Protein AF-A0A9N9DN50-F1 (afdb_monomer)

Foldseek 3Di:
DPPPPDDDPVRVVVVVVLLVVLQVLLLVLLEDEPPHDPVRSLVVCVVVLVVCVVVVNAHPADNFKRFRAHPPLDQDPLPGADGHGDPQQWIQTSVVRDIAHQDPQFFDWDQDPVSRGTHGHDDVVSRVVGD

Mean predicted aligned error: 9.71 Å

Organism: NCBI:txid1213867

Sequence (131 aa):
SYIYNYYGINDYQRFFDELFETERQYDTLSVIRSNETSQQWVIRIRVPLQELISKKKRNVYHVHCLFGVFENSKLVNHDYYRPRIHKANVVICLDCTKLIHVDNVKPTKTFHNARSRYVEIIKPEDLIQKH

pLDDT: mean 72.38, std 14.7, range [27.81, 93.25]

Structure (mmCIF, N/CA/C/O backbone):
data_AF-A0A9N9DN50-F1
#
_entry.id   AF-A0A9N9DN50-F1
#
loop_
_atom_site.group_PDB
_atom_site.id
_atom_site.type_symbol
_atom_site.label_atom_id
_atom_site.label_alt_id
_atom_site.label_comp_id
_atom_site.label_asym_id
_atom_site.label_entity_id
_atom_site.label_seq_id
_atom_site.pdbx_PDB_ins_code
_atom_site.Cartn_x
_atom_site.Cartn_y
_atom_site.Cartn_z
_atom_site.occupancy
_atom_site.B_iso_or_equiv
_atom_site.auth_seq_id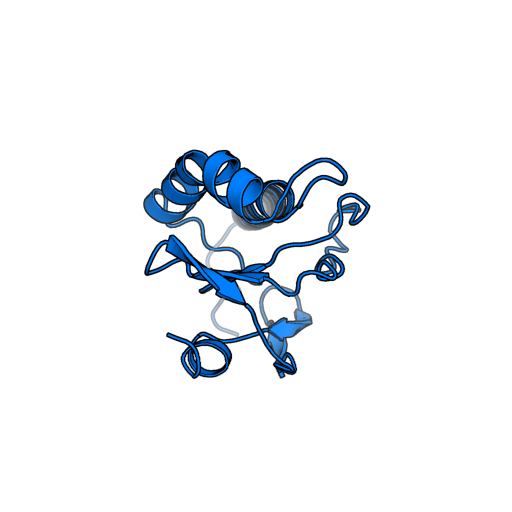
_atom_site.auth_comp_id
_atom_site.auth_asym_id
_atom_site.auth_atom_id
_atom_site.pdbx_PDB_model_num
ATOM 1 N N . SER A 1 1 ? 22.687 -13.551 -17.361 1.00 41.00 1 SER A N 1
ATOM 2 C CA . SER A 1 1 ? 22.258 -12.262 -16.781 1.00 41.00 1 SER A CA 1
ATOM 3 C C . SER A 1 1 ? 21.826 -11.311 -17.890 1.00 41.00 1 SER A C 1
ATOM 5 O O . SER A 1 1 ? 22.669 -10.659 -18.481 1.00 41.00 1 SER A O 1
ATOM 7 N N . TYR A 1 2 ? 20.535 -11.293 -18.243 1.00 27.81 2 TYR A N 1
ATOM 8 C CA . TYR A 1 2 ? 20.028 -10.668 -19.485 1.00 27.81 2 TYR A CA 1
ATOM 9 C C . TYR A 1 2 ? 19.774 -9.148 -19.384 1.00 27.81 2 TYR A C 1
ATOM 11 O O . TYR A 1 2 ? 19.467 -8.502 -20.375 1.00 27.81 2 TYR A O 1
ATOM 19 N N . ILE A 1 3 ? 19.923 -8.557 -18.194 1.00 36.47 3 ILE A N 1
ATOM 20 C CA . ILE A 1 3 ? 19.589 -7.142 -17.935 1.00 36.47 3 ILE A CA 1
ATOM 21 C C . ILE A 1 3 ? 20.826 -6.222 -17.994 1.00 36.47 3 ILE A C 1
ATOM 23 O O . ILE A 1 3 ? 20.685 -5.009 -17.934 1.00 36.47 3 ILE A O 1
ATOM 27 N N . TYR A 1 4 ? 22.038 -6.765 -18.153 1.00 39.50 4 TYR A N 1
ATOM 28 C CA . TYR A 1 4 ? 23.289 -6.000 -18.009 1.00 39.50 4 TYR A CA 1
ATOM 29 C C . TYR A 1 4 ? 23.776 -5.247 -19.262 1.00 39.50 4 TYR A C 1
ATOM 31 O O . TYR A 1 4 ? 24.739 -4.499 -19.154 1.00 39.50 4 TYR A O 1
ATOM 39 N N . ASN A 1 5 ? 23.152 -5.419 -20.435 1.00 34.81 5 ASN A N 1
ATOM 40 C CA . ASN A 1 5 ? 23.782 -5.035 -21.712 1.00 34.81 5 ASN A CA 1
ATOM 41 C C . ASN A 1 5 ? 23.134 -3.874 -22.491 1.00 34.81 5 ASN A C 1
ATOM 43 O O . ASN A 1 5 ? 23.525 -3.663 -23.633 1.00 34.81 5 ASN A O 1
ATOM 47 N N . TYR A 1 6 ? 22.174 -3.122 -21.936 1.00 38.22 6 TYR A N 1
ATOM 48 C CA . TYR A 1 6 ? 21.425 -2.137 -22.746 1.00 38.22 6 TYR A CA 1
ATOM 49 C C . TYR A 1 6 ? 21.245 -0.725 -22.178 1.00 38.22 6 TYR A C 1
ATOM 51 O O . TYR A 1 6 ? 20.626 0.095 -22.848 1.00 38.22 6 TYR A O 1
ATOM 59 N N . TYR A 1 7 ? 21.802 -0.390 -21.013 1.00 42.06 7 TYR A N 1
ATOM 60 C CA . TYR A 1 7 ? 21.646 0.957 -20.457 1.00 42.06 7 TYR A CA 1
ATOM 61 C C . TYR A 1 7 ? 22.999 1.564 -20.077 1.00 42.06 7 TYR A C 1
ATOM 63 O O . TYR A 1 7 ? 23.838 0.920 -19.452 1.00 42.06 7 TYR A O 1
ATOM 71 N N . GLY A 1 8 ? 23.246 2.809 -20.491 1.00 47.38 8 GLY A N 1
ATOM 72 C CA . GLY A 1 8 ? 24.410 3.559 -20.023 1.00 47.38 8 GLY A CA 1
ATOM 73 C C . GLY A 1 8 ? 24.309 3.799 -18.515 1.00 47.38 8 GLY A C 1
ATOM 74 O O . GLY A 1 8 ? 23.212 3.834 -17.960 1.00 47.38 8 GLY A O 1
ATOM 75 N N . ILE A 1 9 ? 25.443 3.996 -17.838 1.00 53.09 9 ILE A N 1
ATOM 76 C CA . ILE A 1 9 ? 25.515 4.256 -16.383 1.00 53.09 9 ILE A CA 1
ATOM 77 C C . ILE A 1 9 ? 24.512 5.350 -15.942 1.00 53.09 9 ILE A C 1
ATOM 79 O O . ILE A 1 9 ? 23.846 5.201 -14.919 1.00 53.09 9 ILE A O 1
ATOM 83 N N . ASN A 1 10 ? 24.319 6.389 -16.765 1.00 57.41 10 ASN A N 1
ATOM 84 C CA . ASN A 1 10 ? 23.361 7.476 -16.516 1.00 57.41 10 ASN A CA 1
ATOM 85 C C . ASN A 1 10 ? 21.883 7.050 -16.586 1.00 57.41 10 ASN A C 1
ATOM 87 O O . ASN A 1 10 ? 21.057 7.594 -15.856 1.00 57.41 10 ASN A O 1
ATOM 91 N N . ASP A 1 11 ? 21.530 6.082 -17.434 1.00 62.31 11 ASP A N 1
ATOM 92 C CA . ASP A 1 11 ? 20.151 5.594 -17.533 1.00 62.31 11 ASP A CA 1
ATOM 93 C C . ASP A 1 11 ? 19.792 4.678 -16.360 1.00 62.31 11 ASP A C 1
ATOM 95 O O . ASP A 1 11 ? 18.662 4.724 -15.873 1.00 62.31 11 ASP A O 1
ATOM 99 N N . TYR A 1 12 ? 20.755 3.897 -15.859 1.00 65.00 12 TYR A N 1
ATOM 100 C CA . TYR A 1 12 ? 20.565 3.103 -14.644 1.00 65.00 12 TYR A CA 1
ATOM 101 C C . TYR A 1 12 ? 20.382 3.988 -13.416 1.00 65.00 12 TYR A C 1
ATOM 103 O O . TYR A 1 12 ? 19.477 3.742 -12.623 1.00 65.00 12 TYR A O 1
ATOM 111 N N . GLN A 1 13 ? 21.202 5.029 -13.266 1.00 69.38 13 GLN A N 1
ATOM 112 C CA . GLN A 1 13 ? 21.075 5.940 -12.133 1.00 69.38 13 GLN A CA 1
ATOM 113 C C . GLN A 1 13 ? 19.722 6.658 -12.148 1.00 69.38 13 GLN A C 1
ATOM 115 O O . GLN A 1 13 ? 19.000 6.606 -11.157 1.00 69.38 13 GLN A O 1
ATOM 120 N N . ARG A 1 14 ? 19.302 7.182 -13.310 1.00 73.50 14 ARG A N 1
ATOM 121 C CA . ARG A 1 14 ? 17.972 7.788 -13.480 1.00 73.50 14 ARG A CA 1
ATOM 122 C C . ARG A 1 14 ? 16.835 6.805 -13.182 1.00 73.50 14 ARG A C 1
ATOM 124 O O . ARG A 1 14 ? 15.841 7.194 -12.576 1.00 73.50 14 ARG A O 1
ATOM 131 N N . PHE A 1 15 ? 16.971 5.542 -13.592 1.00 74.38 15 PHE A N 1
ATOM 132 C CA . P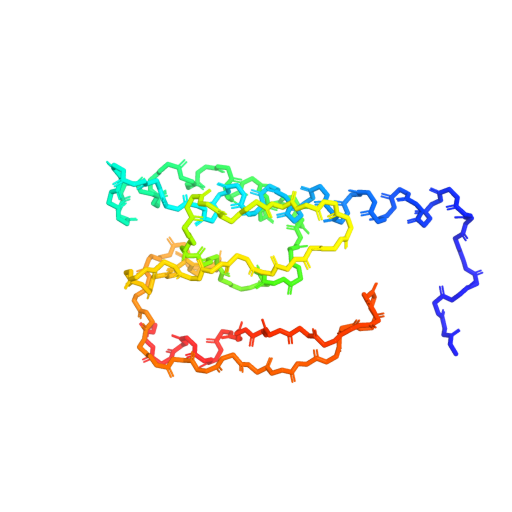HE A 1 15 ? 15.995 4.497 -13.277 1.00 74.38 15 PHE A CA 1
ATOM 133 C C . PHE A 1 15 ? 15.864 4.276 -11.765 1.00 74.38 15 PHE A C 1
ATOM 135 O O . PHE A 1 15 ? 14.749 4.214 -11.247 1.00 74.38 15 PHE A O 1
ATOM 142 N N . PHE A 1 16 ? 16.986 4.178 -11.046 1.00 73.31 16 PHE A N 1
ATOM 143 C CA . PHE A 1 16 ? 16.965 4.028 -9.593 1.00 73.31 16 PHE A CA 1
ATOM 144 C C . PHE A 1 16 ? 16.408 5.274 -8.902 1.00 73.31 16 PHE A C 1
ATOM 146 O O . PHE A 1 16 ? 15.565 5.130 -8.020 1.00 73.31 16 PHE A O 1
ATOM 153 N N . ASP A 1 17 ? 16.797 6.473 -9.328 1.00 78.19 17 ASP A N 1
ATOM 154 C CA . ASP A 1 17 ? 16.280 7.726 -8.770 1.00 78.19 17 ASP A CA 1
ATOM 155 C C . ASP A 1 17 ? 14.753 7.813 -8.912 1.00 78.19 17 ASP A C 1
ATOM 157 O O . ASP A 1 17 ? 14.048 8.105 -7.945 1.00 78.19 17 ASP A O 1
ATOM 161 N N . GLU A 1 18 ? 14.212 7.477 -10.089 1.00 79.62 18 GLU A N 1
ATOM 162 C CA . GLU A 1 18 ? 12.765 7.458 -10.313 1.00 79.62 18 GLU A CA 1
ATOM 163 C C . GLU A 1 18 ? 12.052 6.371 -9.489 1.00 79.62 18 GLU A C 1
ATOM 165 O O . GLU A 1 18 ? 10.955 6.605 -8.962 1.00 79.62 18 GLU A O 1
ATOM 170 N N . LEU A 1 19 ? 12.672 5.195 -9.344 1.00 77.00 19 LEU A N 1
ATOM 171 C CA . LEU A 1 19 ? 12.176 4.115 -8.492 1.00 77.00 19 LEU A CA 1
ATOM 172 C C . LEU A 1 19 ? 12.082 4.578 -7.028 1.00 77.00 19 LEU A C 1
ATOM 174 O O . LEU A 1 19 ? 11.029 4.431 -6.408 1.00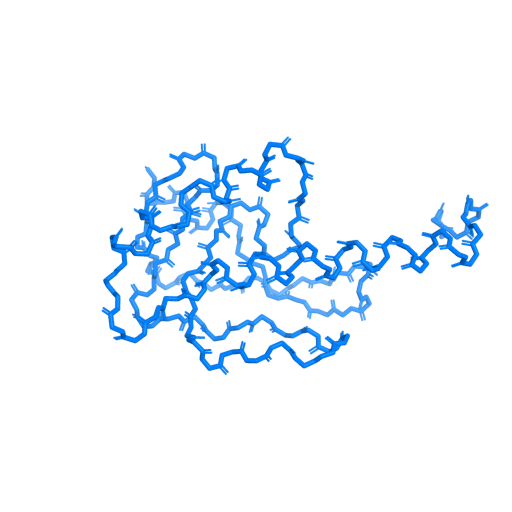 77.00 19 LEU A O 1
ATOM 178 N N . PHE A 1 20 ? 13.156 5.148 -6.475 1.00 76.19 20 PHE A N 1
ATOM 179 C CA . PHE A 1 20 ? 13.200 5.600 -5.080 1.00 76.19 20 PHE A CA 1
ATOM 180 C C . PHE A 1 20 ? 12.272 6.786 -4.820 1.00 76.19 20 PHE A C 1
ATOM 182 O O . PHE A 1 20 ? 11.631 6.839 -3.770 1.00 76.19 20 PHE A O 1
ATOM 189 N N . GLU A 1 21 ? 12.148 7.712 -5.769 1.00 81.94 21 GLU A N 1
ATOM 190 C CA . GLU A 1 21 ? 11.215 8.832 -5.651 1.00 81.94 21 GLU A CA 1
ATOM 191 C C . GLU A 1 21 ? 9.759 8.349 -5.665 1.00 81.94 21 GLU A C 1
ATOM 193 O O . GLU A 1 21 ? 8.946 8.778 -4.844 1.00 81.94 21 GLU A O 1
ATOM 198 N N . THR A 1 22 ? 9.434 7.380 -6.525 1.00 81.44 22 THR A N 1
ATOM 199 C CA . THR A 1 22 ? 8.113 6.737 -6.520 1.00 81.44 22 THR A CA 1
ATOM 200 C C . THR A 1 22 ? 7.839 6.069 -5.176 1.00 81.44 22 THR A C 1
ATOM 202 O O . THR A 1 22 ? 6.771 6.258 -4.594 1.00 81.44 22 THR A O 1
ATOM 205 N N . GLU A 1 23 ? 8.797 5.314 -4.637 1.00 79.00 23 GLU A N 1
ATOM 206 C CA . GLU A 1 23 ? 8.624 4.683 -3.329 1.00 79.00 23 GLU A CA 1
ATOM 207 C C . GLU A 1 23 ? 8.402 5.697 -2.208 1.00 79.00 23 GLU A C 1
ATOM 209 O O . GLU A 1 23 ? 7.503 5.510 -1.390 1.00 79.00 23 GLU A O 1
ATOM 214 N N . ARG A 1 24 ? 9.146 6.808 -2.215 1.00 79.94 24 ARG A N 1
ATOM 215 C CA . ARG A 1 24 ? 8.998 7.894 -1.241 1.00 79.94 24 ARG A CA 1
ATOM 216 C C . ARG A 1 24 ? 7.607 8.528 -1.283 1.00 79.94 24 ARG A C 1
ATOM 218 O O . ARG A 1 24 ? 7.054 8.864 -0.232 1.00 79.94 24 ARG A O 1
ATOM 225 N N . GLN A 1 25 ? 7.027 8.678 -2.471 1.00 86.06 25 GLN A N 1
ATOM 226 C CA . GLN A 1 25 ? 5.670 9.201 -2.633 1.00 86.06 25 GLN A CA 1
ATOM 227 C C . GLN A 1 25 ? 4.642 8.254 -2.011 1.00 86.06 25 GLN A C 1
ATOM 229 O O . GLN A 1 25 ? 3.818 8.685 -1.207 1.00 86.06 25 GLN A O 1
ATOM 234 N N . TYR A 1 26 ? 4.739 6.957 -2.303 1.00 84.69 26 TYR A N 1
ATOM 235 C CA . TYR A 1 26 ? 3.878 5.951 -1.679 1.00 84.69 26 TYR A CA 1
ATOM 236 C C . TYR A 1 26 ? 4.046 5.902 -0.158 1.00 84.69 26 TYR A C 1
ATOM 238 O O . TYR A 1 26 ? 3.042 5.881 0.546 1.00 84.69 26 TYR A O 1
ATOM 246 N N . ASP A 1 27 ? 5.271 5.963 0.361 1.00 80.94 27 ASP A N 1
ATOM 247 C CA . ASP A 1 27 ? 5.520 5.979 1.806 1.00 80.94 27 ASP A CA 1
ATOM 248 C C . ASP A 1 27 ? 4.889 7.204 2.470 1.00 80.94 27 ASP A C 1
ATOM 250 O O . ASP A 1 27 ? 4.229 7.091 3.502 1.00 80.94 27 ASP A O 1
ATOM 254 N N . THR A 1 28 ? 5.001 8.370 1.839 1.00 85.44 28 THR A N 1
ATOM 255 C CA . THR A 1 28 ? 4.378 9.605 2.335 1.00 85.44 28 THR A CA 1
ATOM 256 C C . THR A 1 28 ? 2.854 9.473 2.410 1.00 85.44 28 THR A C 1
ATOM 258 O O . THR A 1 28 ? 2.227 9.935 3.368 1.00 85.44 28 THR A O 1
ATOM 261 N N . LEU A 1 29 ? 2.244 8.815 1.421 1.00 89.25 29 LEU A N 1
ATOM 262 C CA . LEU A 1 29 ? 0.810 8.523 1.424 1.00 89.25 29 LEU A CA 1
ATOM 263 C C . LEU A 1 29 ? 0.443 7.414 2.415 1.00 89.25 29 LEU A C 1
ATOM 265 O O . LEU A 1 29 ? -0.655 7.426 2.960 1.00 89.25 29 LEU A O 1
ATOM 269 N N . SER A 1 30 ? 1.342 6.472 2.683 1.00 86.62 30 SER A N 1
ATOM 270 C CA . SER A 1 30 ? 1.111 5.354 3.601 1.00 86.62 30 SER A CA 1
ATOM 271 C C . SER A 1 30 ? 0.981 5.802 5.064 1.00 86.62 30 SER A C 1
ATOM 273 O O . SER A 1 30 ? 0.335 5.128 5.866 1.00 86.62 30 SER A O 1
ATOM 275 N N . VAL A 1 31 ? 1.558 6.953 5.427 1.00 88.50 31 VAL A N 1
ATOM 276 C CA . VAL A 1 31 ? 1.552 7.465 6.804 1.00 88.50 31 VAL A CA 1
ATOM 277 C C . VAL A 1 31 ? 0.142 7.844 7.244 1.00 88.50 31 VAL A C 1
ATOM 279 O O . VAL A 1 31 ? -0.454 8.772 6.693 1.00 88.50 31 VAL A O 1
ATOM 282 N N .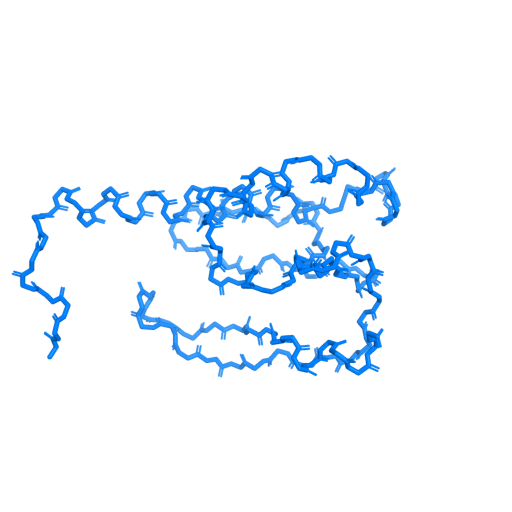 ILE A 1 32 ? -0.348 7.193 8.300 1.00 88.12 32 ILE A N 1
ATOM 283 C CA . ILE A 1 32 ? -1.518 7.636 9.063 1.00 88.12 32 ILE A CA 1
ATOM 284 C C . ILE A 1 32 ? -1.015 8.583 10.150 1.00 88.12 32 ILE A C 1
ATOM 286 O O . ILE A 1 32 ? -0.201 8.196 10.994 1.00 88.12 32 ILE A O 1
ATOM 290 N N . ARG A 1 33 ? -1.478 9.834 10.116 1.00 88.81 33 ARG A N 1
ATOM 291 C CA . ARG A 1 33 ? -1.065 10.844 11.097 1.00 88.81 33 ARG A CA 1
ATOM 292 C C . ARG A 1 33 ? -1.640 10.516 12.468 1.00 88.81 33 ARG A C 1
ATOM 294 O O . ARG A 1 33 ? -2.746 9.993 12.581 1.00 88.81 33 ARG A O 1
ATOM 301 N N . SER A 1 34 ? -0.907 10.873 13.516 1.00 84.94 34 SER A N 1
ATOM 302 C CA . SER A 1 34 ? -1.315 10.618 14.907 1.00 84.94 34 SER A CA 1
ATOM 303 C C . SER A 1 34 ? -2.682 11.215 15.287 1.00 84.94 34 SER A C 1
ATOM 305 O O . SER A 1 34 ? -3.369 10.669 16.149 1.00 84.94 34 SER A O 1
ATOM 307 N N . ASN A 1 35 ? -3.094 12.299 14.625 1.00 88.06 35 ASN A N 1
ATOM 308 C CA . ASN A 1 35 ? -4.367 12.995 14.820 1.00 88.06 35 ASN A CA 1
ATOM 309 C C . ASN A 1 35 ? -5.441 12.658 13.765 1.00 88.06 35 ASN A C 1
ATOM 311 O O . ASN A 1 35 ? -6.461 13.342 13.697 1.00 88.06 35 ASN A O 1
ATOM 315 N N . GLU A 1 36 ? -5.217 11.644 12.928 1.00 88.62 36 GLU A N 1
ATOM 316 C CA . GLU A 1 36 ? -6.083 11.287 11.804 1.00 88.62 36 GLU A CA 1
ATOM 317 C C . GLU A 1 36 ? -6.664 9.876 11.988 1.00 88.62 36 GLU A C 1
ATOM 319 O O . GLU A 1 36 ? -5.972 8.931 12.367 1.00 88.62 36 GLU A O 1
ATOM 324 N N . THR A 1 37 ? -7.957 9.708 11.705 1.00 90.50 37 THR A N 1
ATOM 325 C CA . THR A 1 37 ? -8.591 8.379 11.649 1.00 90.50 37 THR A CA 1
ATOM 326 C C . THR A 1 37 ? -8.271 7.671 10.330 1.00 90.50 37 THR A C 1
ATOM 328 O O . THR A 1 37 ? -7.993 8.311 9.319 1.00 90.50 37 THR A O 1
ATOM 331 N N . SER A 1 38 ? -8.395 6.341 10.276 1.00 88.75 38 SER A N 1
ATOM 332 C CA . SER A 1 38 ? -8.174 5.588 9.028 1.00 88.75 38 SER A CA 1
ATOM 333 C C . SER A 1 38 ? -9.085 6.035 7.876 1.00 88.75 38 SER A C 1
ATOM 335 O O . SER A 1 38 ? -8.669 5.992 6.725 1.00 88.75 38 SER A O 1
ATOM 337 N N . GLN A 1 39 ? -10.301 6.507 8.170 1.00 89.75 39 GLN A N 1
ATOM 338 C CA . GLN A 1 39 ? -11.212 7.053 7.157 1.00 89.75 39 GLN A CA 1
ATOM 339 C C . GLN A 1 39 ? -10.738 8.414 6.632 1.00 89.75 39 GLN A C 1
ATOM 341 O O . GLN A 1 39 ? -10.711 8.638 5.423 1.00 89.75 39 GLN A O 1
ATOM 346 N N . GLN A 1 40 ? -10.314 9.314 7.524 1.00 92.06 40 GLN A N 1
ATOM 347 C CA . GLN A 1 40 ? -9.753 10.609 7.126 1.00 92.06 40 GLN A CA 1
ATOM 348 C C . GLN A 1 40 ? -8.475 10.433 6.298 1.00 92.06 40 GLN A C 1
ATOM 350 O O . GLN A 1 40 ? -8.325 11.094 5.273 1.00 92.06 40 GLN A O 1
ATOM 355 N N . TRP A 1 41 ? -7.634 9.463 6.670 1.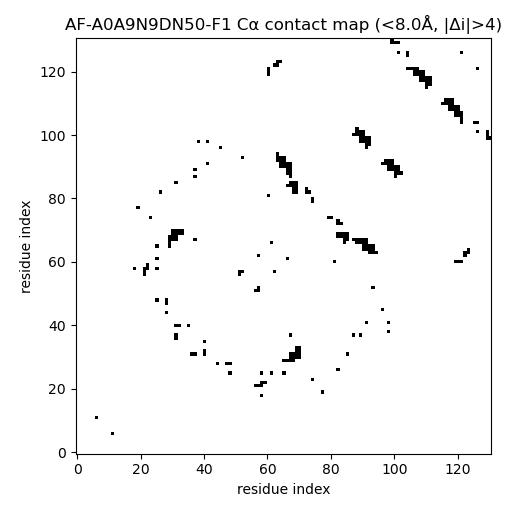00 92.88 41 TRP A N 1
ATOM 356 C CA . TRP A 1 41 ? -6.453 9.074 5.904 1.00 92.88 41 TRP A CA 1
ATOM 357 C C . TRP A 1 41 ? -6.801 8.691 4.465 1.00 92.88 41 TRP A C 1
ATOM 359 O O . TRP A 1 41 ? -6.235 9.260 3.533 1.00 92.88 41 TRP A O 1
ATOM 369 N N . VAL A 1 42 ? -7.779 7.800 4.266 1.00 90.75 42 VAL A N 1
ATOM 370 C CA . VAL A 1 42 ? -8.243 7.391 2.926 1.00 90.75 42 VAL A CA 1
ATOM 371 C C . VAL A 1 42 ? -8.703 8.593 2.110 1.00 90.75 42 VAL A C 1
ATOM 373 O O . VAL A 1 42 ? -8.331 8.725 0.945 1.00 90.75 42 VAL A O 1
ATOM 376 N N . ILE A 1 43 ? -9.490 9.485 2.719 1.00 91.94 43 ILE A N 1
ATOM 377 C CA . ILE A 1 43 ? -9.992 10.694 2.055 1.00 91.94 43 ILE A CA 1
ATOM 378 C C . ILE A 1 43 ? -8.826 11.588 1.624 1.00 91.94 43 ILE A C 1
ATOM 380 O O . ILE A 1 43 ? -8.789 12.019 0.471 1.00 91.94 43 ILE A O 1
ATOM 384 N N . ARG A 1 44 ? -7.850 11.820 2.513 1.00 93.25 44 ARG A N 1
ATOM 385 C CA . ARG A 1 44 ? -6.670 12.651 2.241 1.00 93.25 44 ARG A CA 1
ATOM 386 C C . ARG A 1 44 ? -5.854 12.124 1.067 1.00 93.25 44 ARG A C 1
ATOM 388 O O . ARG A 1 44 ? -5.412 12.907 0.230 1.00 93.25 44 ARG A O 1
ATOM 395 N N . ILE A 1 45 ? -5.621 10.817 1.010 1.00 91.06 45 ILE A N 1
ATOM 396 C CA . ILE A 1 45 ? -4.695 10.241 0.030 1.00 91.06 45 ILE A CA 1
ATOM 397 C C . ILE A 1 45 ? -5.368 9.834 -1.281 1.00 91.06 45 ILE A C 1
ATOM 399 O O . ILE A 1 45 ? -4.672 9.464 -2.222 1.00 91.06 45 ILE A O 1
ATOM 403 N N . ARG A 1 46 ? -6.702 9.898 -1.369 1.00 89.75 46 ARG A N 1
ATOM 404 C CA . ARG A 1 46 ? -7.475 9.396 -2.515 1.00 89.75 46 ARG A CA 1
ATOM 405 C C . ARG A 1 46 ? -6.995 9.952 -3.855 1.00 89.75 46 ARG A C 1
ATOM 407 O O . ARG A 1 46 ? -6.717 9.183 -4.767 1.00 89.75 46 ARG A O 1
ATOM 414 N N . VAL A 1 47 ? -6.912 11.277 -3.970 1.00 89.94 47 VAL A N 1
ATOM 415 C CA . VAL A 1 47 ? -6.492 11.9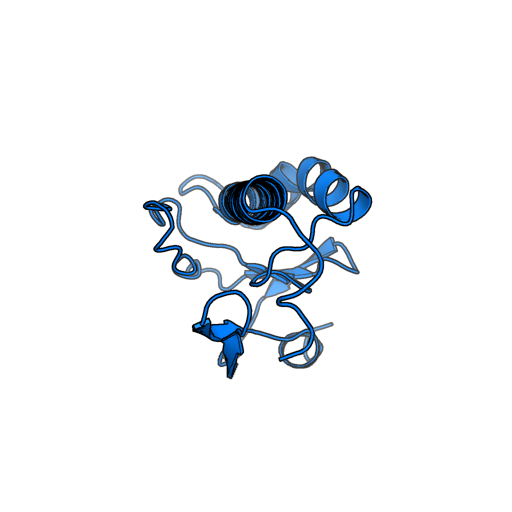64 -5.202 1.00 89.94 47 VAL A CA 1
ATOM 416 C C . VAL A 1 47 ? -5.024 11.672 -5.542 1.00 89.94 47 VAL A C 1
ATOM 418 O O . VAL A 1 47 ? -4.781 11.140 -6.626 1.00 89.94 47 VAL A O 1
ATOM 421 N N . PRO A 1 48 ? -4.043 11.913 -4.648 1.00 91.44 48 PRO A N 1
ATOM 422 C CA . PRO A 1 48 ? -2.641 11.672 -4.988 1.00 91.44 48 PRO A CA 1
ATOM 423 C C . PRO A 1 48 ? -2.339 10.191 -5.259 1.00 91.44 48 PRO A C 1
ATOM 425 O O . PRO A 1 48 ? -1.537 9.883 -6.135 1.00 91.44 48 PRO A O 1
ATOM 428 N N . LEU A 1 49 ? -3.010 9.255 -4.579 1.00 88.69 49 LEU A N 1
ATOM 429 C CA . LEU A 1 49 ? -2.844 7.826 -4.848 1.00 88.69 49 LEU A CA 1
ATOM 430 C C . LEU A 1 49 ? -3.336 7.448 -6.254 1.00 88.69 49 LEU A C 1
ATOM 432 O O . LEU A 1 49 ? -2.659 6.702 -6.960 1.00 88.69 49 LEU A O 1
ATOM 436 N N . GLN A 1 50 ? -4.476 7.991 -6.689 1.00 86.38 50 GLN A N 1
ATOM 437 C CA . GLN A 1 50 ? -5.007 7.779 -8.042 1.00 86.38 50 GLN A CA 1
ATOM 438 C C . GLN A 1 50 ? -4.089 8.365 -9.128 1.00 86.38 50 GLN A C 1
ATOM 440 O O . GLN A 1 50 ? -3.900 7.757 -10.185 1.00 86.38 50 GLN A O 1
ATOM 445 N N . GLU A 1 51 ? -3.441 9.501 -8.868 1.00 89.69 51 GLU A N 1
ATOM 446 C CA . GLU A 1 51 ? -2.435 10.053 -9.782 1.00 89.69 51 GLU A CA 1
ATOM 447 C C . GLU A 1 51 ? -1.217 9.131 -9.945 1.00 89.69 51 GLU A C 1
ATOM 449 O O . GLU A 1 51 ? -0.724 8.956 -11.060 1.00 89.69 51 GLU A O 1
ATOM 454 N N . LEU A 1 52 ? -0.739 8.503 -8.866 1.00 86.44 52 LEU A N 1
ATOM 455 C CA . LEU A 1 52 ? 0.379 7.552 -8.942 1.00 86.44 52 LEU A CA 1
ATOM 456 C C . LEU A 1 52 ? 0.003 6.287 -9.717 1.00 86.44 52 LEU A C 1
ATOM 458 O O . LEU A 1 52 ? 0.752 5.855 -10.600 1.00 86.44 52 LEU A O 1
ATOM 462 N N . ILE A 1 53 ? -1.183 5.739 -9.435 1.00 83.38 53 ILE A N 1
ATOM 463 C CA . ILE A 1 53 ? -1.711 4.554 -10.123 1.00 83.38 53 ILE A CA 1
ATOM 464 C C . ILE A 1 53 ? -1.870 4.837 -11.623 1.00 83.38 53 ILE A C 1
ATOM 466 O O . ILE A 1 53 ? -1.420 4.042 -12.451 1.00 83.38 53 ILE A O 1
ATOM 470 N N . SER A 1 54 ? -2.452 5.984 -11.992 1.00 84.38 54 SER A N 1
ATOM 471 C CA . SER A 1 54 ? -2.686 6.349 -13.399 1.00 84.38 54 SER A CA 1
ATOM 472 C C . SER A 1 54 ? -1.389 6.574 -14.182 1.00 84.38 54 SER A C 1
ATOM 474 O O . SER A 1 54 ? -1.293 6.169 -15.341 1.00 84.38 54 SER A O 1
ATOM 476 N N . LYS A 1 55 ? -0.345 7.109 -13.534 1.00 85.12 55 LYS A N 1
ATOM 477 C CA . LYS A 1 55 ? 1.010 7.227 -14.104 1.00 85.12 55 LYS A CA 1
ATOM 478 C C . LYS A 1 55 ? 1.735 5.880 -14.233 1.00 85.12 55 LYS A C 1
ATOM 480 O O . LYS A 1 55 ? 2.881 5.855 -14.675 1.00 85.12 55 LYS A O 1
ATOM 485 N N . LYS A 1 56 ? 1.100 4.763 -13.846 1.00 76.19 56 LYS A N 1
ATOM 486 C CA . LYS A 1 56 ? 1.685 3.409 -13.794 1.00 76.19 56 LYS A CA 1
ATOM 487 C C . LYS A 1 56 ? 2.976 3.345 -12.967 1.00 76.19 56 LYS A C 1
ATOM 489 O O . LYS A 1 56 ? 3.783 2.433 -13.149 1.00 76.19 56 LYS A O 1
ATOM 494 N N . LYS A 1 57 ? 3.160 4.286 -12.037 1.00 74.56 57 LYS A N 1
ATOM 495 C CA . LYS A 1 57 ? 4.306 4.330 -11.132 1.00 74.56 57 LYS A CA 1
ATOM 496 C C . LYS A 1 57 ? 4.063 3.320 -10.022 1.00 74.56 57 LYS A C 1
ATOM 498 O O . LYS A 1 57 ? 3.331 3.597 -9.085 1.00 74.56 57 LYS A O 1
ATOM 503 N N . ARG A 1 58 ? 4.603 2.110 -10.166 1.00 65.94 58 ARG A N 1
ATOM 504 C CA . ARG A 1 58 ? 4.405 1.023 -9.197 1.00 65.94 58 ARG A CA 1
ATOM 505 C C . ARG A 1 58 ? 5.506 1.040 -8.142 1.00 65.94 58 ARG A C 1
ATOM 507 O O . ARG A 1 58 ? 6.681 1.134 -8.479 1.00 65.94 58 ARG A O 1
ATOM 514 N N . ASN A 1 59 ? 5.123 0.888 -6.879 1.00 68.25 59 ASN A N 1
ATOM 515 C CA . ASN A 1 59 ? 6.052 0.648 -5.777 1.00 68.25 59 ASN A CA 1
ATOM 516 C C . ASN A 1 59 ? 6.225 -0.870 -5.570 1.00 68.25 59 ASN A C 1
ATOM 518 O O . ASN A 1 59 ? 5.251 -1.623 -5.589 1.00 68.25 59 ASN A O 1
ATOM 522 N N . VAL A 1 60 ? 7.468 -1.303 -5.343 1.00 64.06 60 VAL A N 1
ATOM 523 C CA . VAL A 1 60 ? 7.873 -2.695 -5.074 1.00 64.06 60 VAL A CA 1
ATOM 524 C C . VAL A 1 60 ? 7.135 -3.324 -3.880 1.00 64.06 60 VAL A C 1
ATOM 526 O O . VAL A 1 60 ? 6.829 -4.513 -3.892 1.00 64.06 60 VAL A O 1
ATOM 529 N N . TYR A 1 61 ? 6.833 -2.535 -2.851 1.00 61.91 61 TYR A N 1
ATOM 530 C CA . TYR A 1 61 ? 6.194 -2.953 -1.600 1.00 61.91 61 TYR A CA 1
ATOM 531 C C . TYR A 1 61 ? 4.675 -2.762 -1.596 1.00 61.91 61 TYR A C 1
ATOM 533 O O . TYR A 1 61 ? 3.976 -3.396 -0.803 1.00 61.91 61 TYR A O 1
ATOM 541 N N . HIS A 1 62 ? 4.161 -1.914 -2.488 1.00 63.59 62 HIS A N 1
ATOM 542 C CA . HIS A 1 62 ? 2.742 -1.577 -2.608 1.00 63.59 62 HIS A CA 1
ATOM 543 C C . HIS A 1 62 ? 2.216 -1.933 -3.994 1.00 63.59 62 HIS A C 1
ATOM 545 O O . HIS A 1 62 ? 1.558 -1.130 -4.643 1.00 63.59 62 HIS A O 1
ATOM 551 N N . VAL A 1 63 ? 2.522 -3.144 -4.464 1.00 66.44 63 VAL A N 1
ATOM 552 C CA . VAL A 1 63 ? 2.110 -3.590 -5.805 1.00 66.44 63 VAL A CA 1
ATOM 553 C C . VAL A 1 63 ? 0.586 -3.601 -5.936 1.00 66.44 63 VAL A C 1
ATOM 555 O O . VAL A 1 63 ? 0.056 -3.270 -6.991 1.00 66.44 63 VAL A O 1
ATOM 558 N N . HIS A 1 64 ? -0.109 -3.935 -4.849 1.00 70.31 64 HIS A N 1
ATOM 559 C CA . HIS A 1 64 ? -1.553 -4.147 -4.870 1.00 70.31 64 HIS A CA 1
ATOM 560 C C . HIS A 1 64 ? -2.315 -3.460 -3.745 1.00 70.31 64 HIS A C 1
ATOM 562 O O . HIS A 1 64 ? -3.515 -3.223 -3.866 1.00 70.31 64 HIS A O 1
ATOM 568 N N . CYS A 1 65 ? -1.644 -3.153 -2.636 1.00 78.50 65 CYS A N 1
ATOM 569 C CA . CYS A 1 65 ? -2.257 -2.505 -1.487 1.00 78.50 65 CYS A CA 1
ATOM 570 C C . CYS A 1 65 ? -1.286 -1.517 -0.839 1.00 78.50 65 CYS A C 1
ATOM 572 O O . CYS A 1 65 ? -0.099 -1.812 -0.661 1.00 78.50 65 CYS A O 1
ATOM 574 N N . LEU A 1 66 ? -1.808 -0.360 -0.442 1.00 85.31 66 LEU A N 1
ATOM 575 C CA . LEU A 1 66 ? -1.098 0.625 0.363 1.00 85.31 66 LEU A CA 1
ATOM 576 C C . LEU A 1 66 ? -1.376 0.367 1.841 1.00 85.31 66 LEU A C 1
ATOM 578 O O . LEU A 1 66 ? -2.529 0.361 2.261 1.00 85.31 66 LEU A O 1
ATOM 582 N N . PHE A 1 67 ? -0.333 0.151 2.635 1.00 80.94 67 PHE A N 1
ATOM 583 C CA . PHE A 1 67 ? -0.486 -0.119 4.065 1.00 80.94 67 PHE A CA 1
ATOM 584 C C . PHE A 1 67 ? -0.539 1.183 4.841 1.00 80.94 67 PHE A C 1
ATOM 586 O O . PHE A 1 67 ? 0.206 2.098 4.528 1.00 80.94 67 PHE A O 1
ATOM 593 N N . GLY A 1 68 ? -1.382 1.254 5.866 1.00 85.25 68 GLY A N 1
ATOM 594 C CA . GLY A 1 68 ? -1.297 2.330 6.843 1.00 85.25 68 GLY A CA 1
ATOM 595 C C . GLY A 1 68 ? -0.072 2.128 7.731 1.00 85.25 68 GLY A C 1
ATOM 596 O O . GLY A 1 68 ? 0.064 1.071 8.351 1.00 85.25 68 GLY A O 1
ATOM 597 N N . VAL A 1 69 ? 0.816 3.116 7.817 1.00 83.88 69 VAL A N 1
ATOM 598 C CA . VAL A 1 69 ? 2.068 3.043 8.593 1.00 83.88 69 VAL A CA 1
ATOM 599 C C . VAL A 1 69 ? 2.161 4.197 9.591 1.00 83.88 69 VAL A C 1
ATOM 601 O O . VAL A 1 69 ? 1.441 5.190 9.479 1.00 83.88 69 VAL A O 1
ATOM 604 N N . PHE A 1 70 ? 3.020 4.058 10.601 1.00 79.06 70 PHE A N 1
ATOM 605 C CA . PHE A 1 70 ? 3.244 5.118 11.589 1.00 79.06 70 PHE A CA 1
ATOM 606 C C . PHE A 1 70 ? 4.063 6.285 11.022 1.00 79.06 70 PHE A C 1
ATOM 608 O O . PHE A 1 70 ? 5.052 6.073 10.335 1.00 79.06 70 PHE A O 1
ATOM 615 N N . GLU A 1 71 ? 3.733 7.509 11.436 1.00 71.94 71 GLU A N 1
ATOM 616 C CA . GLU A 1 71 ? 4.416 8.763 11.064 1.00 71.94 71 GLU A CA 1
ATOM 617 C C . GLU A 1 71 ? 5.937 8.774 11.309 1.00 71.94 71 GLU A C 1
ATOM 619 O O . GLU A 1 71 ? 6.685 9.439 10.599 1.00 71.94 71 GLU A O 1
ATOM 624 N N . ASN A 1 72 ? 6.422 7.968 12.256 1.00 63.97 72 ASN A N 1
ATOM 625 C CA . ASN A 1 72 ? 7.842 7.903 12.612 1.00 63.97 72 ASN A CA 1
ATOM 626 C C . ASN A 1 72 ? 8.682 6.981 11.715 1.00 63.97 72 ASN A C 1
ATOM 628 O O . ASN A 1 72 ? 9.867 6.775 11.992 1.00 63.97 72 ASN A O 1
ATOM 632 N N . SER A 1 73 ? 8.114 6.399 10.660 1.00 58.75 73 SER A N 1
ATOM 633 C CA . SER A 1 73 ? 8.897 5.651 9.681 1.00 58.75 73 SER A CA 1
ATOM 634 C C . SER A 1 73 ? 9.695 6.605 8.792 1.00 58.75 73 SER A C 1
ATOM 636 O O . SER A 1 73 ? 9.244 7.018 7.726 1.00 58.75 73 SER A O 1
ATOM 638 N N . LYS A 1 74 ? 10.886 6.999 9.247 1.00 52.62 74 LYS A N 1
ATOM 639 C CA . LYS A 1 74 ? 11.796 7.809 8.435 1.00 52.62 74 LYS A CA 1
ATOM 640 C C . LYS A 1 74 ? 12.444 6.953 7.351 1.00 52.62 74 LYS A C 1
ATOM 642 O O . LYS A 1 74 ? 13.100 5.957 7.640 1.00 52.62 74 LYS A O 1
ATOM 647 N N . LEU A 1 75 ? 12.296 7.409 6.114 1.00 52.62 75 LEU A N 1
ATOM 648 C CA . LEU A 1 75 ? 13.006 6.920 4.941 1.00 52.62 75 LEU A CA 1
ATOM 649 C C . LEU A 1 75 ? 14.431 7.490 4.985 1.00 52.62 75 LEU A C 1
ATOM 651 O O . LEU A 1 75 ? 14.645 8.660 4.672 1.00 52.62 75 LEU A O 1
ATOM 655 N N . VAL A 1 76 ? 15.397 6.702 5.459 1.00 45.97 76 VAL A N 1
ATOM 656 C CA . VAL A 1 76 ? 16.809 7.109 5.510 1.00 45.97 76 VAL A CA 1
ATOM 657 C C . VAL A 1 76 ? 17.527 6.516 4.293 1.00 45.97 76 VAL A C 1
ATOM 659 O O . VAL A 1 76 ? 17.880 5.343 4.291 1.00 45.97 76 VAL A O 1
ATOM 662 N N . ASN A 1 77 ? 17.765 7.339 3.265 1.00 48.72 77 ASN A N 1
ATOM 663 C CA . ASN A 1 77 ? 18.600 7.026 2.089 1.00 48.72 77 ASN A CA 1
ATOM 664 C C . ASN A 1 77 ? 18.174 5.780 1.267 1.00 48.72 77 ASN A C 1
ATOM 666 O O . ASN A 1 77 ? 17.016 5.365 1.278 1.00 48.72 77 ASN A O 1
ATOM 670 N N . HIS A 1 78 ? 19.128 5.221 0.505 1.00 46.81 78 HIS A N 1
ATOM 671 C CA . HIS A 1 78 ? 19.019 3.990 -0.290 1.00 46.81 78 HIS A CA 1
ATOM 672 C C . HIS A 1 78 ? 18.809 2.723 0.567 1.00 46.81 78 HIS A C 1
ATOM 674 O O . HIS A 1 78 ? 18.407 1.685 0.038 1.00 46.81 78 HIS A O 1
ATOM 680 N N . ASP A 1 79 ? 18.988 2.815 1.891 1.00 51.53 79 ASP A N 1
ATOM 681 C CA . ASP A 1 79 ? 18.655 1.774 2.873 1.00 51.53 79 ASP A CA 1
ATOM 682 C C . ASP A 1 79 ? 17.161 1.805 3.223 1.00 51.53 79 ASP A C 1
ATOM 684 O O . ASP A 1 79 ? 16.739 1.851 4.378 1.00 51.53 79 ASP A O 1
ATOM 688 N N . TYR A 1 80 ? 16.329 1.784 2.184 1.00 54.53 80 TYR A N 1
ATOM 689 C CA . TYR A 1 80 ? 14.879 1.811 2.311 1.00 54.53 80 TYR A CA 1
ATOM 690 C C . TYR A 1 80 ? 14.408 0.553 3.050 1.00 54.53 80 TYR A C 1
ATOM 692 O O . TYR A 1 80 ? 14.548 -0.544 2.523 1.00 54.53 80 TYR A O 1
ATOM 700 N N . TYR A 1 81 ? 13.833 0.657 4.241 1.00 57.88 81 TYR A N 1
ATOM 701 C CA . TYR A 1 81 ? 13.109 -0.451 4.866 1.00 57.88 81 TYR A CA 1
ATOM 702 C C . TYR A 1 81 ? 11.646 -0.071 4.973 1.00 57.88 81 TYR A C 1
ATOM 704 O O . TYR A 1 81 ? 11.322 1.076 5.273 1.00 57.88 81 TYR A O 1
ATOM 712 N N . ARG A 1 82 ? 10.771 -1.051 4.736 1.00 61.72 82 ARG A N 1
ATOM 713 C CA . ARG A 1 82 ? 9.330 -0.855 4.827 1.00 61.72 82 ARG A CA 1
ATOM 714 C C . ARG A 1 82 ? 8.977 -0.274 6.208 1.00 61.72 82 ARG A C 1
ATOM 716 O O . ARG A 1 82 ? 9.347 -0.877 7.221 1.00 61.72 82 ARG A O 1
ATOM 723 N N . PRO A 1 83 ? 8.261 0.859 6.262 1.00 66.25 83 PRO A N 1
ATOM 724 C CA . PRO A 1 83 ? 7.721 1.422 7.491 1.00 66.25 83 PRO A CA 1
ATOM 725 C C . PRO A 1 83 ? 6.975 0.425 8.388 1.00 66.25 83 PRO A C 1
ATOM 727 O O . PRO A 1 83 ? 6.312 -0.497 7.907 1.00 66.25 83 PRO A O 1
ATOM 730 N N . ARG A 1 84 ? 7.016 0.648 9.710 1.00 72.06 84 ARG A N 1
ATOM 731 C CA . ARG A 1 84 ? 6.238 -0.154 10.669 1.00 72.06 84 ARG A CA 1
ATOM 732 C C . ARG A 1 84 ? 4.738 0.046 10.441 1.00 72.06 84 ARG A C 1
ATOM 734 O O . ARG A 1 84 ? 4.255 1.179 10.461 1.00 72.06 84 ARG A O 1
ATOM 741 N N . ILE A 1 85 ? 4.014 -1.063 10.289 1.00 75.06 85 ILE A N 1
ATOM 742 C CA . ILE A 1 85 ? 2.562 -1.080 10.074 1.00 75.06 85 ILE A CA 1
ATOM 743 C C . ILE A 1 85 ? 1.848 -0.441 11.273 1.00 75.06 85 ILE A C 1
ATOM 745 O O . ILE A 1 85 ? 2.178 -0.708 12.430 1.00 75.06 85 ILE A O 1
ATOM 749 N N . HIS A 1 86 ? 0.878 0.425 10.983 1.00 78.88 86 HIS A N 1
ATOM 750 C CA . HIS A 1 86 ? 0.072 1.119 11.977 1.00 78.88 86 HIS A CA 1
ATOM 751 C C . HIS A 1 86 ? -0.802 0.134 12.767 1.00 78.88 86 HIS A C 1
ATOM 753 O O . HIS A 1 86 ? -1.339 -0.819 12.208 1.00 78.88 86 HIS A O 1
ATOM 759 N N . LYS A 1 87 ? -1.038 0.407 14.058 1.00 79.44 87 LYS A N 1
ATOM 760 C CA . LYS A 1 87 ? -1.829 -0.463 14.960 1.00 79.44 87 LYS A CA 1
ATOM 761 C C . LYS A 1 87 ? -3.254 -0.768 14.484 1.00 79.44 87 LYS A C 1
ATOM 763 O O . LYS A 1 87 ? -3.818 -1.780 14.871 1.00 79.44 87 LYS A O 1
ATOM 768 N N . ALA A 1 88 ? -3.837 0.108 13.663 1.00 79.62 88 ALA A N 1
ATOM 769 C CA . ALA A 1 88 ? -5.164 -0.112 13.078 1.00 79.62 88 ALA A CA 1
ATOM 770 C C . ALA A 1 88 ? -5.184 -1.288 12.082 1.00 79.62 88 ALA A C 1
ATOM 772 O O . ALA A 1 88 ? -6.259 -1.770 11.738 1.00 79.62 88 ALA A O 1
ATOM 773 N N . ASN A 1 89 ? -4.000 -1.718 11.625 1.00 82.00 89 ASN A N 1
ATOM 774 C CA . ASN A 1 89 ? -3.780 -2.799 10.675 1.00 82.00 89 ASN A CA 1
ATOM 775 C C . ASN A 1 89 ? -4.693 -2.692 9.447 1.00 82.00 89 ASN A C 1
ATOM 777 O O . ASN A 1 89 ? -5.413 -3.621 9.094 1.00 82.00 89 ASN A O 1
ATOM 781 N N . VAL A 1 90 ? -4.712 -1.507 8.836 1.00 86.00 90 VAL A N 1
ATOM 782 C CA . VAL A 1 90 ? -5.542 -1.211 7.667 1.00 86.00 90 VAL A CA 1
ATOM 783 C C . VAL A 1 90 ? -4.701 -1.082 6.409 1.00 86.00 90 VAL A C 1
ATOM 785 O O . VAL A 1 90 ? -3.551 -0.634 6.445 1.00 86.00 90 VAL A O 1
ATOM 788 N N . VAL A 1 91 ? -5.310 -1.433 5.284 1.00 86.19 91 VAL A N 1
ATOM 789 C CA . VAL A 1 91 ? -4.751 -1.265 3.946 1.00 86.19 91 VAL A CA 1
ATOM 790 C C . VAL A 1 91 ? -5.773 -0.637 3.019 1.00 86.19 91 VAL A C 1
ATOM 792 O O . VAL A 1 91 ? -6.976 -0.764 3.228 1.00 86.19 91 VAL A O 1
ATOM 795 N N . ILE A 1 92 ? -5.296 0.010 1.966 1.00 86.94 92 ILE A N 1
ATOM 796 C CA . ILE A 1 92 ? -6.118 0.430 0.837 1.00 86.94 92 ILE A CA 1
ATOM 797 C C . ILE A 1 92 ? -5.769 -0.463 -0.339 1.00 86.94 92 ILE A C 1
ATOM 799 O O . ILE A 1 92 ? -4.618 -0.484 -0.775 1.00 86.94 92 ILE A O 1
ATOM 803 N N . CYS A 1 93 ? -6.754 -1.186 -0.858 1.00 81.88 93 CYS A N 1
ATOM 804 C CA . CYS A 1 93 ? -6.576 -1.931 -2.098 1.00 81.88 93 CYS A CA 1
ATOM 805 C C . CYS A 1 93 ? -6.467 -0.949 -3.265 1.00 81.88 93 CYS A C 1
ATOM 807 O O . CYS A 1 93 ? -7.317 -0.076 -3.421 1.00 81.88 93 CYS A O 1
ATOM 809 N N . LEU A 1 94 ? -5.415 -1.071 -4.073 1.00 81.38 94 LEU A N 1
ATOM 810 C CA . LEU A 1 94 ? -5.174 -0.159 -5.193 1.00 81.38 94 LEU A CA 1
ATOM 811 C C . LEU A 1 94 ? -6.141 -0.404 -6.357 1.00 81.38 94 LEU A C 1
ATOM 813 O O . LEU A 1 94 ? -6.415 0.527 -7.107 1.00 81.38 94 LEU A O 1
ATOM 817 N N . ASP A 1 95 ? -6.699 -1.613 -6.469 1.00 77.69 95 ASP A N 1
ATOM 818 C CA 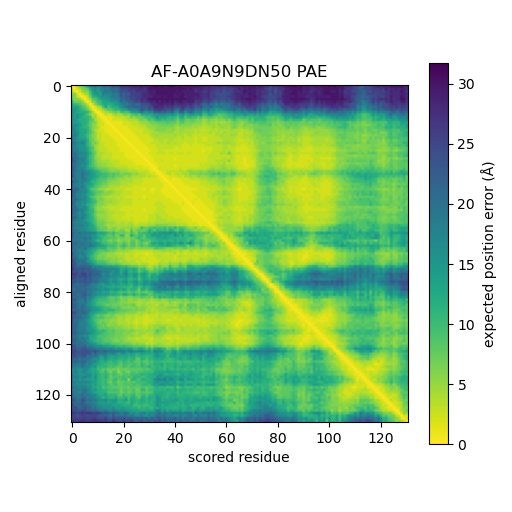. ASP A 1 95 ? -7.644 -1.967 -7.532 1.00 77.69 95 ASP A CA 1
ATOM 819 C C . ASP A 1 95 ? -9.054 -1.427 -7.246 1.00 77.69 95 ASP A C 1
ATOM 821 O O . ASP A 1 95 ? -9.686 -0.825 -8.112 1.00 77.69 95 ASP A O 1
ATOM 825 N N . CYS A 1 96 ? -9.558 -1.595 -6.017 1.00 78.44 96 CYS A N 1
ATOM 826 C CA . CYS A 1 96 ? -10.917 -1.175 -5.650 1.00 78.44 96 CYS A CA 1
ATOM 827 C C . CYS A 1 96 ? -10.974 0.136 -4.848 1.00 78.44 96 CYS A C 1
ATOM 829 O O . CYS A 1 96 ? -12.055 0.672 -4.610 1.00 78.44 96 CYS A O 1
ATOM 831 N N . THR A 1 97 ? -9.824 0.680 -4.438 1.00 80.25 97 THR A N 1
ATOM 832 C CA . THR A 1 97 ? -9.679 1.894 -3.609 1.00 80.25 97 THR A CA 1
ATOM 833 C C . THR A 1 97 ? -10.404 1.834 -2.254 1.00 80.25 97 THR A C 1
ATOM 835 O O . THR A 1 97 ? -10.678 2.871 -1.648 1.00 80.25 97 THR A O 1
ATOM 838 N N . LYS A 1 98 ? -10.736 0.633 -1.762 1.00 84.81 98 LYS A N 1
ATOM 839 C CA . LYS A 1 98 ? -11.428 0.445 -0.478 1.00 84.81 98 LYS A CA 1
ATOM 840 C C . LYS A 1 98 ? -10.436 0.292 0.669 1.00 84.81 98 LYS A C 1
ATOM 842 O O . LYS A 1 98 ? -9.385 -0.330 0.511 1.00 84.81 98 LYS A O 1
ATOM 847 N N . LEU A 1 99 ? -10.821 0.823 1.829 1.00 87.50 99 LEU A N 1
ATOM 848 C CA . LEU A 1 99 ? -10.157 0.575 3.104 1.00 87.50 99 LEU A CA 1
ATOM 849 C C . LEU A 1 99 ? -10.543 -0.817 3.615 1.00 87.50 99 LEU A C 1
ATOM 851 O O . LEU A 1 99 ? -11.726 -1.111 3.769 1.00 87.50 99 LEU A O 1
ATOM 855 N N . ILE A 1 100 ? -9.547 -1.649 3.898 1.00 85.00 100 ILE A N 1
ATOM 856 C CA . ILE A 1 100 ? -9.711 -3.030 4.349 1.00 85.00 100 ILE A CA 1
ATOM 857 C C . ILE A 1 100 ? -8.932 -3.195 5.653 1.00 85.00 100 ILE A C 1
ATOM 859 O O . ILE A 1 100 ? -7.760 -2.824 5.741 1.00 85.00 100 ILE A O 1
ATOM 863 N N . HIS A 1 101 ? -9.572 -3.762 6.673 1.00 84.38 101 HIS A N 1
ATOM 864 C CA . HIS A 1 101 ? -8.868 -4.220 7.869 1.00 84.38 101 HIS A CA 1
ATOM 865 C C . HIS A 1 101 ? -8.181 -5.542 7.574 1.00 84.38 101 HIS A C 1
ATOM 867 O O . HIS A 1 101 ? -8.817 -6.465 7.086 1.00 84.38 101 HIS A O 1
ATOM 873 N N . VAL A 1 102 ? -6.911 -5.668 7.920 1.00 75.88 102 VAL A N 1
ATOM 874 C CA . VAL A 1 102 ? -6.128 -6.889 7.751 1.00 75.88 102 VAL A CA 1
ATOM 875 C C . VAL A 1 102 ? -6.073 -7.600 9.095 1.00 75.88 102 VAL A C 1
ATOM 877 O O . VAL A 1 102 ? -5.719 -6.984 10.092 1.00 75.88 102 VAL A O 1
ATOM 880 N N . ASP A 1 103 ? -6.417 -8.889 9.144 1.00 70.69 103 ASP A N 1
ATOM 881 C CA . ASP A 1 103 ? -6.237 -9.688 10.366 1.00 70.69 103 ASP A CA 1
ATOM 882 C C . ASP A 1 103 ? -5.133 -10.703 10.106 1.00 70.69 103 ASP A C 1
ATOM 884 O O . ASP A 1 103 ? -5.240 -11.500 9.182 1.00 70.69 103 ASP A O 1
ATOM 888 N N . ASN A 1 104 ? -4.072 -10.663 10.916 1.00 63.12 104 ASN A N 1
ATOM 889 C CA . ASN A 1 104 ? -3.040 -11.704 10.999 1.00 63.12 104 ASN A CA 1
ATOM 890 C C . ASN A 1 104 ? -2.398 -12.162 9.671 1.00 63.12 104 ASN A C 1
ATOM 892 O O . ASN A 1 104 ? -1.881 -13.277 9.592 1.00 63.12 104 ASN A O 1
ATOM 896 N N . VAL A 1 105 ? -2.362 -11.309 8.645 1.00 66.69 105 VAL A N 1
ATOM 897 C CA . VAL A 1 105 ? -1.642 -11.613 7.403 1.00 66.69 105 VAL A CA 1
ATOM 898 C C . VAL A 1 105 ? -0.142 -11.545 7.662 1.00 66.69 105 VAL A C 1
ATOM 900 O O . VAL A 1 105 ? 0.398 -10.490 8.001 1.00 66.69 105 VAL A O 1
ATOM 903 N N . LYS A 1 106 ? 0.537 -12.684 7.504 1.00 66.25 106 LYS A N 1
ATOM 904 C CA . LYS A 1 106 ? 1.996 -12.761 7.584 1.00 66.25 106 LYS A CA 1
ATOM 905 C C . LYS A 1 106 ? 2.593 -12.391 6.224 1.00 66.25 106 LYS A C 1
ATOM 907 O O . LYS A 1 106 ? 2.301 -13.080 5.248 1.00 66.25 106 LYS A O 1
ATOM 912 N N . PRO A 1 107 ? 3.442 -11.352 6.139 1.00 68.19 107 PRO A N 1
ATOM 913 C CA . PRO A 1 107 ? 4.182 -11.067 4.920 1.00 68.19 107 PRO A CA 1
ATOM 914 C C . PRO A 1 107 ? 5.019 -12.272 4.486 1.00 68.19 107 PRO A C 1
ATOM 916 O O . PRO A 1 107 ? 5.638 -12.947 5.312 1.00 68.19 107 PRO A O 1
ATOM 919 N N . THR A 1 108 ? 5.095 -12.506 3.180 1.00 72.50 108 THR A N 1
ATOM 920 C CA . THR A 1 108 ? 5.998 -13.507 2.616 1.00 72.50 108 THR A CA 1
ATOM 921 C C . THR A 1 108 ? 7.353 -12.868 2.338 1.00 72.50 108 THR A C 1
ATOM 923 O O . THR A 1 108 ? 7.457 -11.859 1.634 1.00 72.50 108 THR A O 1
ATOM 926 N N . LYS A 1 109 ? 8.419 -13.475 2.866 1.00 75.81 109 LYS A N 1
ATOM 927 C CA . LYS A 1 109 ? 9.795 -13.064 2.580 1.00 75.81 109 LYS A CA 1
ATOM 928 C C . LYS A 1 109 ? 10.186 -13.533 1.178 1.00 75.81 109 LYS A C 1
ATOM 930 O O . LYS A 1 109 ? 10.197 -14.727 0.900 1.00 75.81 109 LYS A O 1
ATOM 935 N N . THR A 1 110 ? 10.523 -12.600 0.297 1.00 75.06 110 THR A N 1
ATOM 936 C CA . THR A 1 110 ? 10.895 -12.868 -1.101 1.00 75.06 110 THR A CA 1
ATOM 937 C C . THR A 1 110 ? 12.170 -12.116 -1.462 1.00 75.06 110 THR A C 1
ATOM 939 O O . THR A 1 110 ? 12.427 -11.038 -0.934 1.00 75.06 110 THR A O 1
ATOM 942 N N . PHE A 1 111 ? 13.014 -12.689 -2.321 1.00 73.19 111 PHE A N 1
ATOM 943 C CA . PHE A 1 111 ? 14.226 -12.009 -2.776 1.00 73.19 111 PHE A CA 1
ATOM 944 C C . PHE A 1 111 ? 13.895 -11.074 -3.943 1.00 73.19 111 PHE A C 1
ATOM 946 O O . PHE A 1 111 ? 13.406 -11.518 -4.981 1.00 73.19 111 PHE A O 1
ATOM 953 N N . HIS A 1 112 ? 14.152 -9.778 -3.775 1.00 70.69 112 HIS A N 1
ATOM 954 C CA . HIS A 1 112 ? 13.913 -8.783 -4.811 1.00 70.69 112 HIS A CA 1
ATOM 955 C C . HIS A 1 112 ? 15.190 -8.536 -5.613 1.00 70.69 112 HIS A C 1
ATOM 957 O O . HIS A 1 112 ? 16.084 -7.816 -5.165 1.00 70.69 112 HIS A O 1
ATOM 963 N N . ASN A 1 113 ? 15.254 -9.102 -6.822 1.00 66.75 113 ASN A N 1
ATOM 964 C CA . ASN A 1 113 ? 16.443 -9.072 -7.681 1.00 66.75 113 ASN A CA 1
ATOM 965 C C . ASN A 1 113 ? 16.962 -7.655 -7.957 1.00 66.75 113 ASN A C 1
ATOM 967 O O . ASN A 1 113 ? 18.158 -7.421 -7.852 1.00 66.75 113 ASN A O 1
ATOM 971 N N . ALA A 1 114 ? 16.082 -6.687 -8.233 1.00 64.81 114 ALA A N 1
ATOM 972 C CA . ALA A 1 114 ? 16.514 -5.315 -8.524 1.00 64.81 114 ALA A CA 1
ATOM 973 C C . ALA A 1 114 ? 17.039 -4.557 -7.289 1.00 64.81 114 ALA A C 1
ATOM 975 O O . ALA A 1 114 ? 17.603 -3.480 -7.429 1.00 64.81 114 ALA A O 1
ATOM 976 N N . ARG A 1 115 ? 16.860 -5.107 -6.078 1.00 64.00 115 ARG A N 1
ATOM 977 C CA . ARG A 1 115 ? 17.416 -4.553 -4.830 1.00 64.00 115 ARG A CA 1
ATOM 978 C C . ARG A 1 115 ? 18.442 -5.456 -4.161 1.00 64.00 115 ARG A C 1
ATOM 980 O O . ARG A 1 115 ? 18.921 -5.111 -3.086 1.00 64.00 115 ARG A O 1
ATOM 987 N N . SER A 1 116 ? 18.736 -6.612 -4.756 1.00 71.06 116 SER A N 1
ATOM 988 C CA . SER A 1 116 ? 19.668 -7.613 -4.233 1.00 71.06 116 SER A CA 1
ATOM 989 C C . SER A 1 116 ? 19.465 -7.953 -2.748 1.00 71.06 116 SER A C 1
ATOM 991 O O . SER A 1 116 ? 20.429 -8.182 -2.021 1.00 71.06 116 SER A O 1
ATOM 993 N N . ARG A 1 117 ? 18.213 -7.978 -2.270 1.00 67.75 117 ARG A N 1
ATOM 994 C CA . ARG A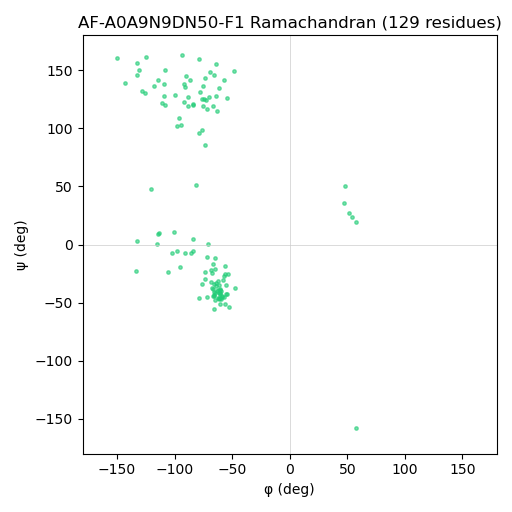 1 117 ? 17.891 -8.244 -0.858 1.00 67.75 117 ARG A CA 1
ATOM 995 C C . ARG A 1 117 ? 16.542 -8.923 -0.682 1.00 67.75 117 ARG A C 1
ATOM 997 O O . ARG A 1 117 ? 15.666 -8.836 -1.542 1.00 67.75 117 ARG A O 1
ATOM 1004 N N . TYR A 1 118 ? 16.358 -9.546 0.478 1.00 71.44 118 TYR A N 1
ATOM 1005 C CA . TYR A 1 118 ? 15.056 -10.056 0.889 1.00 71.44 118 TYR A CA 1
ATOM 1006 C C . TYR A 1 118 ? 14.134 -8.925 1.343 1.00 71.44 118 TYR A C 1
ATOM 1008 O O . TYR A 1 118 ? 14.541 -8.036 2.089 1.00 71.44 118 TYR A O 1
ATOM 1016 N N . VAL A 1 119 ? 12.883 -8.992 0.907 1.00 68.56 119 VAL A N 1
ATOM 1017 C CA . VAL A 1 119 ? 11.813 -8.052 1.227 1.00 68.56 119 VAL A CA 1
ATOM 1018 C C . VAL A 1 119 ? 10.568 -8.814 1.668 1.00 68.56 119 VAL A C 1
ATOM 1020 O O . VAL A 1 119 ? 10.324 -9.942 1.243 1.00 68.56 119 VAL A O 1
ATOM 1023 N N . GLU A 1 120 ? 9.780 -8.196 2.537 1.00 68.88 120 GLU A N 1
ATOM 1024 C CA . GLU A 1 120 ? 8.513 -8.739 3.021 1.00 68.88 120 GLU A CA 1
ATOM 1025 C C . GLU A 1 120 ? 7.353 -8.171 2.197 1.00 68.88 120 GLU A C 1
ATOM 1027 O O . GLU A 1 120 ? 7.023 -6.983 2.303 1.00 68.88 120 GLU A O 1
ATOM 1032 N N . ILE A 1 121 ? 6.740 -9.021 1.369 1.00 68.00 121 ILE A N 1
ATOM 1033 C CA . ILE A 1 121 ? 5.642 -8.665 0.461 1.00 68.00 121 ILE A CA 1
ATOM 1034 C C . ILE A 1 121 ? 4.347 -9.291 0.974 1.00 68.00 121 ILE A C 1
ATOM 1036 O O . ILE A 1 121 ? 4.334 -10.443 1.401 1.00 68.00 121 ILE A O 1
ATOM 1040 N N . ILE A 1 122 ? 3.260 -8.525 0.917 1.00 64.69 122 ILE A N 1
ATOM 1041 C CA . ILE A 1 122 ? 1.900 -9.038 1.094 1.00 64.69 122 ILE A CA 1
ATOM 1042 C C . ILE A 1 122 ? 1.227 -8.968 -0.271 1.00 64.69 122 ILE A C 1
ATOM 1044 O O . ILE A 1 122 ? 1.280 -7.923 -0.927 1.00 64.69 122 ILE A O 1
ATOM 1048 N N . LYS A 1 123 ? 0.651 -10.080 -0.714 1.00 64.12 123 LYS A N 1
ATOM 1049 C CA . LYS A 1 123 ? 0.004 -10.189 -2.016 1.00 64.12 123 LYS A CA 1
ATOM 1050 C C . LYS A 1 123 ? -1.504 -9.915 -1.909 1.00 64.12 123 LYS A C 1
ATOM 1052 O O . LYS A 1 123 ? -2.051 -9.963 -0.806 1.00 64.12 123 LYS A O 1
ATOM 1057 N N . PRO A 1 124 ? -2.199 -9.627 -3.026 1.00 58.12 124 PRO A N 1
ATOM 1058 C CA . PRO A 1 124 ? -3.651 -9.493 -3.040 1.00 58.12 124 PRO A CA 1
ATOM 1059 C C . PRO A 1 124 ? -4.326 -10.714 -2.462 1.00 58.12 124 PRO A C 1
ATOM 1061 O O . PRO A 1 124 ? -5.254 -10.558 -1.692 1.00 58.12 124 PRO A O 1
ATOM 1064 N N . GLU A 1 125 ? -3.860 -11.917 -2.797 1.00 61.97 125 GLU A N 1
ATOM 1065 C CA . GLU A 1 125 ? -4.510 -13.163 -2.389 1.00 61.97 125 GLU A CA 1
ATOM 1066 C C . GLU A 1 125 ? -4.535 -13.312 -0.864 1.00 61.97 125 GLU A C 1
ATOM 1068 O O . GLU A 1 125 ? -5.509 -13.819 -0.309 1.00 61.97 125 GLU A O 1
ATOM 1073 N N . ASP A 1 126 ? -3.520 -12.771 -0.185 1.00 62.12 126 ASP A N 1
ATOM 1074 C CA . ASP A 1 126 ? -3.445 -12.723 1.275 1.00 62.12 126 ASP A CA 1
ATOM 1075 C C . ASP A 1 126 ? -4.497 -11.770 1.887 1.00 62.12 126 ASP A C 1
ATOM 1077 O O . ASP A 1 126 ? -4.850 -11.887 3.058 1.00 62.12 126 ASP A O 1
ATOM 1081 N N . LEU A 1 127 ? -4.997 -10.811 1.100 1.00 61.19 127 LEU A N 1
ATOM 1082 C CA . LEU A 1 127 ? -5.954 -9.769 1.493 1.00 61.19 127 LEU A CA 1
ATOM 1083 C C . LEU A 1 127 ? -7.370 -10.026 0.945 1.00 61.19 127 LEU A C 1
ATOM 1085 O O . LEU A 1 127 ? -8.350 -9.559 1.525 1.00 61.19 127 LEU A O 1
ATOM 1089 N N . ILE A 1 128 ? -7.484 -10.799 -0.140 1.00 53.09 128 ILE A N 1
ATOM 1090 C CA . ILE A 1 128 ? -8.723 -11.128 -0.858 1.00 53.09 128 ILE A CA 1
ATOM 1091 C C . ILE A 1 128 ? -9.684 -11.955 0.001 1.00 53.09 128 ILE A C 1
ATOM 1093 O O . ILE A 1 128 ? -10.886 -11.886 -0.227 1.00 53.09 128 ILE A O 1
ATOM 1097 N N . GLN A 1 129 ? -9.219 -12.647 1.051 1.00 55.56 129 GLN A N 1
ATOM 1098 C CA . GLN A 1 129 ? -10.127 -13.293 2.017 1.00 55.56 129 GLN A CA 1
ATOM 1099 C C . GLN A 1 129 ? -11.133 -12.317 2.658 1.00 55.56 129 GLN A C 1
ATOM 1101 O O . GLN A 1 129 ? -12.138 -12.752 3.212 1.00 55.56 129 GLN A O 1
ATOM 1106 N N . LYS A 1 130 ? -10.862 -11.007 2.599 1.00 53.19 130 LYS A N 1
ATOM 1107 C CA . LYS A 1 130 ? -11.697 -9.945 3.169 1.00 53.19 130 LYS A CA 1
ATOM 1108 C C . LYS A 1 130 ? -12.328 -9.011 2.129 1.00 53.19 130 LYS A C 1
ATOM 1110 O O . LYS A 1 130 ? -12.845 -7.961 2.515 1.00 53.19 130 LYS A O 1
ATOM 1115 N N . HIS A 1 131 ? -12.228 -9.342 0.842 1.00 48.34 131 HIS A N 1
ATOM 1116 C CA . HIS A 1 131 ? -12.759 -8.527 -0.251 1.00 48.34 131 HIS A CA 1
ATOM 1117 C C . HIS A 1 131 ? -14.202 -8.896 -0.616 1.00 48.34 131 HIS A C 1
ATOM 1119 O O . HIS A 1 131 ? -14.553 -10.090 -0.516 1.00 48.34 131 HIS A O 1
#

Solvent-accessible surface area (backbone atoms only — not comparable to full-atom values): 8042 Å² total; per-residue (Å²): 129,92,82,78,83,82,68,58,74,69,54,51,51,52,51,50,52,53,50,53,52,48,39,51,53,52,5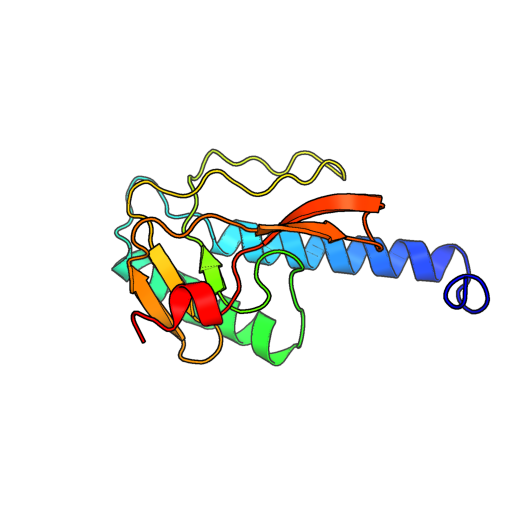3,62,60,21,39,40,49,97,91,49,53,76,67,56,43,51,63,70,36,46,64,64,52,49,53,38,57,73,70,65,59,75,31,92,73,42,75,49,39,44,50,35,17,40,71,82,51,76,80,57,73,94,70,68,67,86,58,57,72,26,92,80,38,36,30,31,34,66,87,77,67,45,82,41,76,60,76,90,71,75,58,47,79,42,75,38,75,97,70,76,41,78,42,73,40,70,56,60,76,74,53,49,87,77,107

Secondary structure (DSSP, 8-state):
-TTSSS--HHHHHHHHHHHHHHHHHHHHHHEEPTT--HHHHHHHHHHHHHHHHHTT---SS-SSEEEPEETT----TT---PPPBPTT-EEEETTT--EEE--SPPPEEEEEGGGTEEEEE--HHHHHTT-

Radius of gyration: 15.5 Å; Cα contacts (8 Å, |Δi|>4): 146; chains: 1; bounding box: 38×26×38 Å